Protein AF-A0A6V7L6M6-F1 (afdb_monomer_lite)

Radius of gyration: 18.83 Å; chains: 1; bounding box: 31×13×58 Å

Organism: NCBI:txid1563983

Secondary structure (DSSP, 8-state):
-HHHHHHHTS----BTTBSS---S-EEEEEEEEEEEEETTTEEEEEEEEEEEEE---

Foldseek 3Di:
DVVVVVVVPPDFDDDPVGRGFLPDKDKDKDKDWDWDQDPPRHIDIDIDIDIDIDHGD

InterPro domains:
  IPR001752 Kinesin motor domain [PF00225] (2-57)
  IPR001752 Kinesin motor domain [PR00380] (15-32)
  IPR001752 Kinesin motor domain [PR00380] (49-57)
  IPR001752 Kinesin motor domain [PS50067] (1-57)
  IPR027417 P-loop containing nucleoside triphosphate hydrolase [SSF52540] (2-57)
  IPR036961 Kinesin motor domain superfamily [G3DSA:3.40.850.10] (1-57)

pLDDT: mean 74.64, std 15.43, range [47.59, 94.69]

Sequence (57 aa):
ECMVRGNKHRTTASTNMNDVSSRSHAIFTITFVQAGLAEGNMPSETVSKVHLVDLAG

Structure (mmCIF, N/CA/C/O backbone):
data_AF-A0A6V7L6M6-F1
#
_entry.id   AF-A0A6V7L6M6-F1
#
loop_
_atom_site.group_PDB
_atom_site.id
_atom_site.type_symbol
_atom_site.label_atom_id
_atom_site.label_alt_id
_atom_site.label_comp_id
_atom_site.label_asym_id
_atom_site.label_entity_id
_atom_site.label_seq_id
_atom_site.pdbx_PDB_ins_code
_atom_site.Cartn_x
_atom_site.Cartn_y
_atom_site.Cartn_z
_atom_site.occupancy
_atom_site.B_iso_or_equiv
_atom_site.auth_seq_id
_atom_site.auth_comp_id
_atom_site.auth_asym_id
_atom_site.auth_atom_id
_atom_site.pdbx_PDB_model_num
ATOM 1 N N . GLU A 1 1 ? -9.877 -2.547 -10.124 1.00 59.28 1 GLU A N 1
ATOM 2 C CA . GLU A 1 1 ? -9.505 -1.571 -11.180 1.00 59.28 1 GLU A CA 1
ATOM 3 C C . GLU A 1 1 ? -8.345 -0.638 -10.812 1.00 59.28 1 GLU A C 1
ATOM 5 O O . GLU A 1 1 ? -7.456 -0.448 -11.635 1.00 59.28 1 GLU A O 1
ATOM 10 N N . CYS A 1 2 ? -8.305 -0.078 -9.597 1.00 64.31 2 CYS A N 1
ATOM 11 C CA . CYS A 1 2 ? -7.249 0.834 -9.125 1.00 64.31 2 CYS A CA 1
ATOM 12 C C . CYS A 1 2 ? -5.821 0.265 -9.238 1.00 64.31 2 CYS A C 1
ATOM 14 O O . CYS A 1 2 ? -4.950 0.940 -9.781 1.00 64.31 2 CYS A O 1
ATOM 16 N N . MET A 1 3 ? -5.592 -0.989 -8.828 1.00 66.31 3 MET A N 1
ATOM 17 C CA . MET A 1 3 ? -4.272 -1.630 -8.958 1.00 66.31 3 MET A CA 1
ATOM 18 C C . MET A 1 3 ? -3.819 -1.781 -10.421 1.00 66.31 3 MET A C 1
ATOM 20 O O . MET A 1 3 ? -2.661 -1.529 -10.737 1.00 66.31 3 MET A O 1
ATOM 24 N N . VAL A 1 4 ? -4.735 -2.110 -11.338 1.00 68.00 4 VAL A N 1
ATOM 25 C CA . VAL A 1 4 ? -4.419 -2.265 -12.772 1.00 68.00 4 VAL A CA 1
ATOM 26 C C . VAL A 1 4 ? -4.087 -0.915 -13.413 1.00 68.00 4 VAL A C 1
ATOM 28 O O . VAL A 1 4 ? -3.154 -0.825 -14.206 1.00 68.00 4 VAL A O 1
ATOM 31 N N . ARG A 1 5 ? -4.811 0.156 -13.056 1.00 68.69 5 ARG A N 1
ATOM 32 C CA . ARG A 1 5 ? -4.515 1.519 -13.536 1.00 68.69 5 ARG A CA 1
ATOM 33 C C . ARG A 1 5 ? -3.199 2.051 -12.966 1.00 68.69 5 ARG A C 1
ATOM 35 O O . ARG A 1 5 ? -2.423 2.630 -13.715 1.00 68.69 5 ARG A O 1
ATOM 42 N N . GLY A 1 6 ? -2.922 1.804 -11.685 1.00 63.16 6 GLY A N 1
ATOM 43 C CA . GLY A 1 6 ? -1.645 2.160 -11.058 1.00 63.16 6 GLY A CA 1
ATOM 44 C C . GLY A 1 6 ? -0.461 1.471 -11.733 1.00 63.16 6 GLY A C 1
ATOM 45 O O . GLY A 1 6 ? 0.533 2.121 -12.040 1.00 63.16 6 GLY A O 1
ATOM 46 N N . ASN A 1 7 ? -0.611 0.188 -12.074 1.00 64.25 7 ASN A N 1
ATOM 47 C CA . ASN A 1 7 ? 0.424 -0.547 -12.798 1.00 64.25 7 ASN A CA 1
ATOM 48 C C . ASN A 1 7 ? 0.628 -0.027 -14.236 1.00 64.25 7 ASN A C 1
ATOM 50 O O . ASN A 1 7 ? 1.752 0.007 -14.717 1.00 64.25 7 A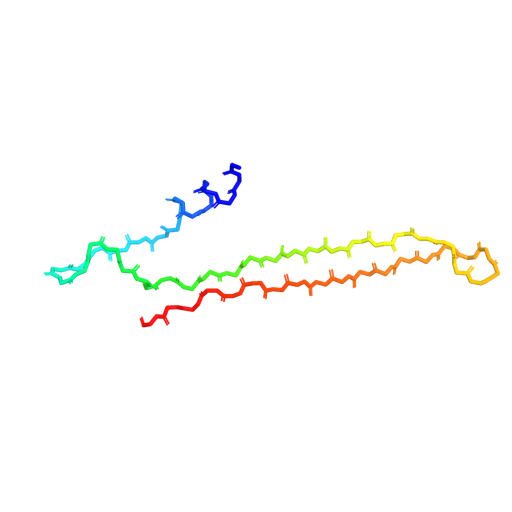SN A O 1
ATOM 54 N N . LYS A 1 8 ? -0.432 0.443 -14.914 1.00 63.28 8 LYS A N 1
ATOM 55 C CA . LYS A 1 8 ? -0.331 1.064 -16.253 1.00 63.28 8 LYS A CA 1
ATOM 56 C C . LYS A 1 8 ? 0.384 2.420 -16.262 1.00 63.28 8 LYS A C 1
ATOM 58 O O . LYS A 1 8 ? 0.940 2.789 -17.288 1.00 63.28 8 LYS A O 1
ATOM 63 N N . HIS A 1 9 ? 0.350 3.166 -15.157 1.00 62.94 9 HIS A N 1
ATOM 64 C CA . HIS A 1 9 ? 1.069 4.441 -15.015 1.00 62.94 9 HIS A CA 1
ATOM 65 C C . HIS A 1 9 ? 2.501 4.274 -14.493 1.00 62.94 9 HIS A C 1
ATOM 67 O O . HIS A 1 9 ? 3.222 5.261 -14.350 1.00 62.94 9 HIS A O 1
ATOM 73 N N . ARG A 1 10 ? 2.923 3.038 -14.214 1.00 62.50 10 ARG A N 1
ATOM 74 C CA . ARG A 1 10 ? 4.299 2.733 -13.846 1.00 62.50 10 ARG A CA 1
ATOM 75 C C . ARG A 1 10 ? 5.213 3.005 -15.045 1.00 62.50 10 ARG A C 1
ATOM 77 O O . ARG A 1 10 ? 4.955 2.511 -16.138 1.00 62.50 10 ARG A O 1
ATOM 84 N N . THR A 1 11 ? 6.277 3.784 -14.846 1.00 56.03 11 THR A N 1
ATOM 85 C CA . THR A 1 11 ? 7.251 4.104 -15.901 1.00 56.03 11 THR A CA 1
ATOM 86 C C . THR A 1 11 ? 8.009 2.845 -16.320 1.00 56.03 11 THR A C 1
ATOM 88 O O . THR A 1 11 ? 8.969 2.438 -15.671 1.00 56.03 11 THR A O 1
ATOM 91 N N . THR A 1 12 ? 7.586 2.225 -17.417 1.00 54.69 12 THR A N 1
ATOM 92 C CA . THR A 1 12 ? 8.280 1.100 -18.052 1.00 54.69 12 THR A CA 1
ATOM 93 C C . THR A 1 12 ? 9.099 1.622 -19.228 1.00 54.69 12 THR A C 1
ATOM 95 O O . THR A 1 12 ? 8.542 2.223 -20.142 1.00 54.69 12 THR A O 1
ATOM 98 N N . ALA A 1 13 ? 10.411 1.400 -19.236 1.00 48.31 13 ALA A N 1
ATOM 99 C CA . ALA A 1 13 ? 11.262 1.743 -20.374 1.00 48.31 13 ALA A CA 1
ATOM 100 C C . ALA A 1 13 ? 11.647 0.461 -21.122 1.00 48.31 13 ALA A C 1
ATOM 102 O O . ALA A 1 13 ? 12.269 -0.404 -20.525 1.00 48.31 13 ALA 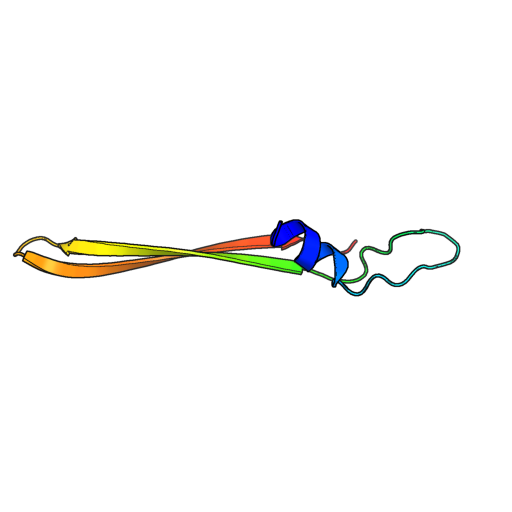A O 1
ATOM 103 N N . SER A 1 14 ? 11.355 0.303 -22.409 1.00 51.81 14 SER A N 1
ATOM 104 C CA . SER A 1 14 ? 11.810 -0.876 -23.165 1.00 51.81 14 SER A CA 1
ATOM 105 C C . SER A 1 14 ? 13.316 -0.793 -23.480 1.00 51.81 14 SER A C 1
ATOM 107 O O . SER A 1 14 ? 13.885 0.290 -23.636 1.00 51.81 14 SER A O 1
ATOM 109 N N . THR A 1 15 ? 14.008 -1.933 -23.515 1.00 49.31 15 THR A N 1
ATOM 110 C CA . THR A 1 15 ? 15.321 -2.071 -24.176 1.00 49.31 15 THR A CA 1
ATOM 111 C C . THR A 1 15 ? 15.216 -3.167 -25.228 1.00 49.31 15 THR A C 1
ATOM 113 O O . THR A 1 15 ? 14.332 -4.012 -25.150 1.00 49.31 15 THR A O 1
ATOM 116 N N . ASN A 1 16 ? 16.144 -3.199 -26.187 1.00 47.59 16 ASN A N 1
ATOM 117 C CA . ASN A 1 16 ? 16.177 -4.131 -27.328 1.00 47.59 16 ASN A CA 1
ATOM 118 C C . ASN A 1 16 ? 16.264 -5.642 -26.960 1.00 47.59 16 ASN A C 1
ATOM 120 O O . ASN A 1 16 ? 16.471 -6.476 -27.832 1.00 47.59 16 ASN A O 1
ATOM 124 N N . MET A 1 17 ? 16.161 -5.992 -25.673 1.00 53.28 17 MET A N 1
ATOM 125 C CA . MET A 1 17 ? 16.234 -7.349 -25.119 1.00 53.28 17 MET A CA 1
ATOM 126 C C . MET A 1 17 ? 15.064 -7.673 -24.163 1.00 53.28 17 MET A C 1
ATOM 128 O O . MET A 1 17 ? 14.914 -8.826 -23.774 1.00 53.28 17 MET A O 1
ATOM 132 N N . ASN A 1 18 ? 14.225 -6.700 -23.777 1.00 51.91 18 ASN A N 1
ATOM 133 C CA . ASN A 1 18 ? 13.058 -6.957 -22.928 1.00 51.91 18 ASN A CA 1
ATOM 134 C C . ASN A 1 18 ? 11.954 -5.907 -23.159 1.00 51.91 18 ASN A C 1
ATOM 136 O O . ASN A 1 18 ? 12.187 -4.703 -23.012 1.00 51.91 18 ASN A O 1
ATOM 140 N N . ASP A 1 19 ? 10.755 -6.374 -23.512 1.00 51.22 19 ASP A N 1
ATOM 141 C CA . ASP A 1 19 ? 9.611 -5.537 -23.917 1.00 51.22 19 ASP A CA 1
ATOM 142 C C . ASP A 1 19 ? 8.978 -4.794 -22.717 1.00 51.22 19 ASP A C 1
ATOM 144 O O . ASP A 1 19 ? 8.406 -3.714 -22.849 1.00 51.22 19 ASP A O 1
ATOM 148 N N . VAL A 1 20 ? 9.177 -5.318 -21.499 1.00 53.66 20 VAL A N 1
ATOM 149 C CA . VAL A 1 20 ? 8.777 -4.689 -20.232 1.00 53.66 20 VAL A CA 1
ATOM 150 C C . VAL A 1 20 ? 9.979 -4.673 -19.294 1.00 53.66 20 VAL A C 1
ATOM 152 O O . VAL A 1 20 ? 10.301 -5.680 -18.668 1.00 53.66 20 VAL A O 1
ATOM 155 N N . SER A 1 21 ? 10.668 -3.535 -19.158 1.00 52.69 21 SER A N 1
ATOM 156 C CA . SER A 1 21 ? 11.712 -3.453 -18.133 1.00 52.69 21 SER A CA 1
ATOM 157 C C . SER A 1 21 ? 11.094 -3.299 -16.747 1.00 52.69 21 SER A C 1
ATOM 159 O O . SER A 1 21 ? 10.322 -2.367 -16.512 1.00 52.69 21 SER A O 1
ATOM 161 N N . SER A 1 22 ? 11.544 -4.127 -15.813 1.00 57.22 22 SER A N 1
ATOM 162 C CA . SER A 1 22 ? 11.315 -4.037 -14.369 1.00 57.22 22 SER A CA 1
ATOM 163 C C . SER A 1 22 ? 11.980 -2.827 -13.700 1.00 57.22 22 SER A C 1
ATOM 165 O O . SER A 1 22 ? 11.946 -2.752 -12.485 1.00 57.22 22 SER A O 1
ATOM 167 N N . ARG A 1 23 ? 12.563 -1.867 -14.440 1.00 63.78 23 ARG A N 1
ATOM 168 C CA . ARG A 1 23 ? 13.448 -0.787 -13.935 1.00 63.78 23 ARG A CA 1
ATOM 169 C C . ARG A 1 23 ? 12.842 0.190 -12.914 1.00 63.78 23 ARG A C 1
ATOM 171 O O . ARG A 1 23 ? 13.526 1.107 -12.473 1.00 63.78 23 ARG A O 1
ATOM 178 N N . SER A 1 24 ? 11.583 0.021 -12.532 1.00 65.38 24 SER A N 1
ATOM 179 C CA . SER A 1 24 ? 10.924 0.798 -11.486 1.00 65.38 24 SER A CA 1
ATOM 180 C C . SER A 1 24 ? 10.544 -0.111 -10.320 1.00 65.38 24 SER A C 1
ATOM 182 O O . SER A 1 24 ? 9.801 -1.073 -10.519 1.00 65.38 24 SER A O 1
ATOM 184 N N . HIS A 1 25 ? 10.964 0.243 -9.109 1.00 76.81 25 HIS A N 1
ATOM 185 C CA . HIS A 1 25 ? 10.435 -0.362 -7.888 1.00 76.81 25 HIS A CA 1
ATOM 186 C C . HIS A 1 25 ? 9.047 0.216 -7.592 1.00 76.81 25 HIS A C 1
ATOM 188 O O . HIS A 1 25 ? 8.823 1.417 -7.760 1.00 76.81 25 HIS A O 1
ATOM 194 N N . ALA A 1 26 ? 8.121 -0.619 -7.135 1.00 79.50 26 ALA A N 1
ATOM 195 C CA . ALA A 1 26 ? 6.796 -0.181 -6.718 1.00 79.50 26 ALA A CA 1
ATOM 196 C C . ALA A 1 26 ? 6.534 -0.605 -5.273 1.00 79.50 26 ALA A C 1
ATOM 198 O O . ALA A 1 26 ? 6.820 -1.731 -4.881 1.00 79.50 26 ALA A O 1
ATOM 199 N N . ILE A 1 27 ? 5.968 0.301 -4.477 1.00 86.31 27 ILE A N 1
ATOM 200 C CA . ILE A 1 27 ? 5.525 0.006 -3.114 1.00 86.31 27 ILE A CA 1
ATOM 201 C C . ILE A 1 27 ? 4.031 0.283 -3.053 1.00 86.31 27 ILE A C 1
ATOM 203 O O . ILE A 1 27 ? 3.593 1.424 -3.197 1.00 86.31 27 ILE A O 1
ATOM 207 N N . PHE A 1 28 ? 3.247 -0.759 -2.814 1.00 85.75 28 PHE A N 1
ATOM 208 C CA . PHE A 1 28 ? 1.823 -0.641 -2.552 1.00 85.75 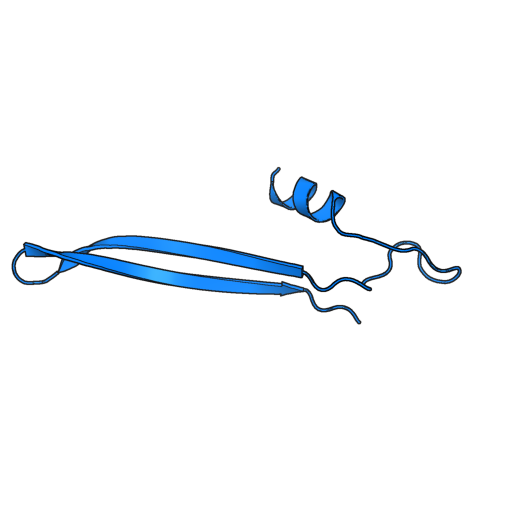28 PHE A CA 1
ATOM 209 C C . PHE A 1 28 ? 1.578 -0.759 -1.048 1.00 85.75 28 PHE A C 1
ATOM 211 O O . PHE A 1 28 ? 1.869 -1.786 -0.442 1.00 85.75 28 PHE A O 1
ATOM 218 N N . THR A 1 29 ? 1.070 0.309 -0.432 1.00 90.19 29 THR A N 1
ATOM 219 C CA . THR A 1 29 ? 0.830 0.351 1.017 1.00 90.19 29 THR A CA 1
ATOM 220 C C . THR A 1 29 ? -0.653 0.195 1.317 1.00 90.19 29 THR A C 1
ATOM 222 O O . THR A 1 29 ? -1.465 0.996 0.859 1.00 90.19 29 THR A O 1
ATOM 225 N N . ILE A 1 30 ? -0.994 -0.794 2.137 1.00 91.31 30 ILE A N 1
ATOM 226 C CA . ILE A 1 30 ? -2.327 -0.979 2.706 1.00 91.31 30 ILE A CA 1
ATOM 227 C C . ILE A 1 30 ? -2.289 -0.468 4.144 1.00 91.31 30 ILE A C 1
ATOM 229 O O . ILE A 1 30 ? -1.502 -0.957 4.951 1.00 91.31 30 ILE A O 1
ATOM 233 N N . THR A 1 31 ? -3.126 0.517 4.463 1.00 93.44 31 THR A N 1
ATOM 234 C CA . THR A 1 31 ? -3.296 1.006 5.837 1.00 93.44 31 THR A CA 1
ATOM 235 C C . THR A 1 31 ? -4.609 0.470 6.388 1.00 93.44 31 THR A C 1
ATOM 237 O O . THR A 1 31 ? -5.669 0.751 5.835 1.00 93.44 31 THR A O 1
ATOM 240 N N . PHE A 1 32 ? -4.534 -0.287 7.474 1.00 92.88 32 PHE A N 1
ATOM 241 C CA . PHE A 1 32 ? -5.680 -0.718 8.259 1.00 92.88 32 PHE A CA 1
ATOM 242 C C . PHE A 1 32 ? -5.831 0.215 9.450 1.00 92.88 32 PHE A C 1
ATOM 244 O O . PHE A 1 32 ? -4.881 0.422 10.203 1.00 92.88 32 PHE A O 1
ATOM 251 N N . VAL A 1 33 ? -7.026 0.767 9.609 1.00 92.50 33 VAL A N 1
ATOM 252 C CA . VAL A 1 33 ? -7.398 1.592 10.752 1.00 92.50 33 VAL A CA 1
ATOM 253 C C . VAL A 1 33 ? -8.507 0.862 11.487 1.00 92.50 33 VAL A C 1
ATOM 255 O O . VAL A 1 33 ? -9.578 0.634 10.929 1.00 92.50 33 VAL A O 1
ATOM 258 N N . GLN A 1 34 ? -8.239 0.475 12.727 1.00 89.81 34 GLN A N 1
ATOM 259 C CA . GLN A 1 34 ? -9.216 -0.133 13.613 1.00 89.81 34 GLN A CA 1
ATOM 260 C C . GLN A 1 34 ? -9.527 0.855 14.731 1.00 89.81 34 GLN A C 1
ATOM 262 O O . GLN A 1 34 ? -8.727 1.032 15.646 1.00 89.81 34 GLN A O 1
ATOM 267 N N . ALA A 1 35 ? -10.695 1.485 14.654 1.00 88.50 35 ALA A N 1
ATOM 268 C CA . ALA A 1 35 ? -11.237 2.291 15.737 1.00 88.50 35 ALA A CA 1
ATOM 269 C C . ALA A 1 35 ? -12.122 1.410 16.627 1.00 88.50 35 ALA A C 1
ATOM 271 O O . ALA A 1 35 ? -12.979 0.675 16.134 1.00 88.50 35 ALA A O 1
ATOM 272 N N . GLY A 1 36 ? -11.909 1.468 17.935 1.00 87.81 36 GLY A N 1
ATOM 273 C CA . GLY A 1 36 ? -12.672 0.714 18.918 1.00 87.81 36 GLY A CA 1
ATOM 274 C C . GLY A 1 36 ? -12.657 1.396 20.277 1.00 87.81 36 GLY A C 1
ATOM 275 O O . GLY A 1 36 ? -12.07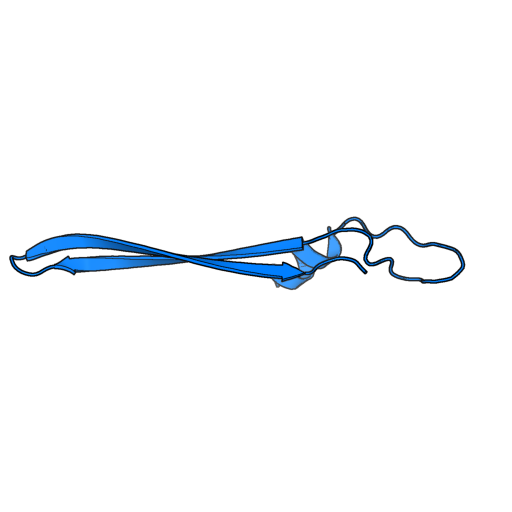5 2.462 20.456 1.00 87.81 36 GLY A O 1
ATOM 276 N N . LEU A 1 37 ? -13.311 0.774 21.248 1.00 84.31 37 LEU A N 1
ATOM 277 C CA . LEU A 1 37 ? -13.240 1.183 22.645 1.00 84.31 37 LEU A CA 1
ATOM 278 C C . LEU A 1 37 ? -12.319 0.194 23.360 1.00 84.31 37 LEU A C 1
ATOM 280 O O . LEU A 1 37 ? -12.551 -1.013 23.309 1.00 84.31 37 LEU A O 1
ATOM 284 N N . ALA A 1 38 ? -11.253 0.699 23.972 1.00 79.62 38 ALA A N 1
ATOM 285 C CA . ALA A 1 38 ? -10.397 -0.086 24.853 1.00 79.62 38 ALA A CA 1
ATOM 286 C C . ALA A 1 38 ? -11.083 -0.299 26.216 1.00 79.62 38 ALA A C 1
ATOM 288 O O . ALA A 1 38 ? -12.148 0.270 26.490 1.00 79.62 38 ALA A O 1
ATOM 289 N N . GLU A 1 39 ? -10.474 -1.111 27.085 1.00 81.06 39 GLU A N 1
ATOM 290 C CA . GLU A 1 39 ? -10.954 -1.287 28.459 1.00 81.06 39 GLU A CA 1
ATOM 291 C C . GLU A 1 39 ? -11.182 0.071 29.141 1.00 81.06 39 GLU A C 1
ATOM 293 O O . GLU A 1 39 ? -10.371 0.992 29.040 1.00 81.06 39 GLU A O 1
ATOM 298 N N . GLY A 1 40 ? -12.331 0.210 29.806 1.00 84.81 40 GLY A N 1
ATOM 299 C CA . GLY A 1 40 ? -12.751 1.477 30.409 1.00 84.81 40 GLY A CA 1
ATOM 300 C C . GLY A 1 40 ? -13.495 2.429 29.468 1.00 84.81 40 GLY A C 1
ATOM 301 O O . GLY A 1 40 ? -13.678 3.590 29.819 1.00 84.81 40 GLY A O 1
ATOM 302 N N . ASN A 1 41 ? -13.958 1.957 28.302 1.00 82.50 41 ASN A N 1
ATOM 303 C CA . ASN A 1 41 ? -14.771 2.741 27.362 1.00 82.50 41 ASN A CA 1
ATOM 304 C C . ASN A 1 41 ? -14.027 3.967 26.792 1.00 82.50 41 ASN A C 1
ATOM 306 O O . ASN A 1 41 ? -14.643 4.956 26.392 1.00 82.50 41 ASN A O 1
ATOM 310 N N . MET A 1 42 ? -12.694 3.902 26.767 1.00 85.88 42 MET A N 1
ATOM 311 C CA . MET A 1 42 ? -11.857 4.927 26.154 1.00 85.88 42 MET A CA 1
ATOM 312 C C . MET A 1 42 ? -11.722 4.659 24.652 1.00 85.88 42 MET A C 1
ATOM 314 O O . MET A 1 42 ? -11.432 3.521 24.270 1.00 85.88 42 MET A O 1
ATOM 318 N N . PRO A 1 43 ? -11.913 5.668 23.786 1.00 85.44 43 PRO A N 1
ATOM 319 C CA . PRO A 1 43 ? -11.703 5.504 22.356 1.00 85.44 43 PRO A CA 1
ATOM 320 C C . PRO A 1 43 ? -10.232 5.175 22.086 1.00 85.44 43 PRO A C 1
ATOM 322 O O . PRO A 1 43 ? -9.328 5.824 22.609 1.00 85.44 43 PRO A O 1
ATOM 325 N N . SER A 1 44 ? -10.004 4.154 21.272 1.00 89.12 44 SER A N 1
ATOM 326 C CA . SER A 1 44 ? -8.686 3.687 20.863 1.00 89.12 44 SER A CA 1
ATOM 327 C C . SER A 1 44 ? -8.670 3.464 19.360 1.00 89.12 44 SER A C 1
ATOM 329 O O . SER A 1 44 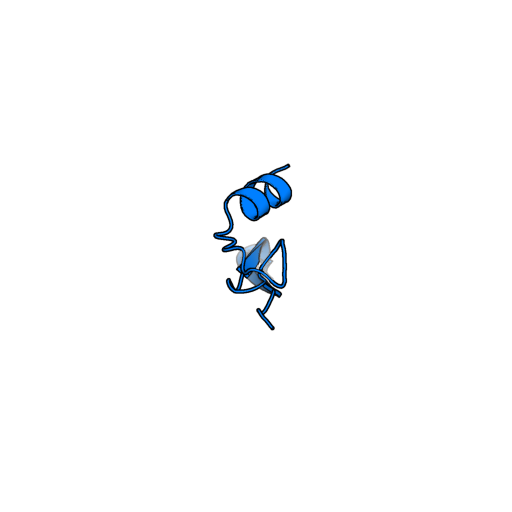? -9.645 2.993 18.771 1.00 89.12 44 SER A O 1
ATOM 331 N N . GLU A 1 45 ? -7.547 3.796 18.738 1.00 91.06 45 GLU A N 1
ATOM 332 C CA . GLU A 1 45 ? -7.325 3.603 17.315 1.00 91.06 45 GLU A CA 1
ATOM 333 C C . GLU A 1 45 ? -6.022 2.832 17.124 1.00 91.06 45 GLU A C 1
ATOM 335 O O . GLU A 1 45 ? -4.950 3.255 17.554 1.00 91.06 45 GLU A O 1
ATOM 340 N N . THR A 1 46 ? -6.117 1.667 16.494 1.00 92.19 46 THR A N 1
ATOM 341 C CA . THR A 1 46 ? -4.958 0.870 16.100 1.00 92.19 46 THR A CA 1
ATOM 342 C C . THR A 1 46 ? -4.755 1.016 14.604 1.00 92.19 46 THR A C 1
ATOM 344 O O . THR A 1 46 ? -5.613 0.631 13.809 1.00 92.19 46 THR A O 1
ATOM 347 N N . VAL A 1 47 ? -3.602 1.556 14.214 1.00 94.12 47 VAL A N 1
ATOM 348 C CA . VAL A 1 47 ? -3.227 1.726 12.809 1.00 94.12 47 VAL A CA 1
ATOM 349 C C . VAL A 1 47 ? -2.137 0.723 12.453 1.00 94.12 47 VAL A C 1
ATOM 351 O O . VAL A 1 47 ? -1.070 0.714 13.058 1.00 94.12 47 VAL A O 1
ATOM 354 N N . SER A 1 48 ? -2.393 -0.108 11.447 1.00 93.50 48 SER A N 1
ATOM 355 C CA . SER A 1 48 ? -1.438 -1.080 10.906 1.00 93.50 48 SER A CA 1
ATOM 356 C C . SER A 1 48 ? -1.140 -0.767 9.444 1.00 93.50 48 SER A C 1
ATOM 358 O O . SER A 1 48 ? -2.047 -0.448 8.679 1.00 93.50 48 SER A O 1
ATOM 360 N N . LYS A 1 49 ? 0.125 -0.863 9.029 1.00 94.69 49 LYS A N 1
ATOM 361 C CA . LYS A 1 49 ? 0.539 -0.645 7.635 1.00 94.69 49 LYS A CA 1
ATOM 362 C C . LYS A 1 49 ? 1.209 -1.894 7.084 1.00 94.69 49 LYS A C 1
ATOM 364 O O . LYS A 1 49 ? 2.132 -2.421 7.694 1.00 94.69 49 LYS A O 1
ATOM 369 N N . VAL A 1 50 ? 0.753 -2.338 5.920 1.00 94.00 50 VAL A N 1
ATOM 370 C CA . VAL A 1 50 ? 1.338 -3.447 5.164 1.00 94.00 50 VAL A CA 1
ATOM 371 C C . VAL A 1 50 ? 1.914 -2.891 3.871 1.00 94.00 50 VAL A C 1
ATOM 373 O O . VAL A 1 50 ? 1.199 -2.257 3.097 1.00 94.00 50 VAL A O 1
ATOM 376 N N . HIS A 1 51 ? 3.200 -3.131 3.632 1.00 91.62 51 HIS A N 1
ATOM 377 C CA . HIS A 1 51 ? 3.899 -2.690 2.428 1.00 91.62 51 HIS A CA 1
ATOM 378 C C . HIS A 1 51 ? 4.153 -3.891 1.514 1.00 91.62 51 HIS A C 1
ATOM 380 O O . HIS A 1 51 ? 4.934 -4.777 1.849 1.00 91.62 51 HIS A O 1
ATOM 386 N N . LEU A 1 52 ? 3.496 -3.919 0.356 1.00 88.31 52 LEU A N 1
ATOM 387 C CA . LEU A 1 52 ? 3.768 -4.871 -0.716 1.00 88.31 52 LEU A CA 1
ATOM 388 C C . LEU A 1 52 ? 4.795 -4.237 -1.654 1.00 88.31 52 LEU A C 1
ATOM 390 O O . LEU A 1 52 ? 4.481 -3.285 -2.372 1.00 88.31 52 LEU A O 1
ATOM 394 N N . VAL A 1 53 ? 6.032 -4.722 -1.593 1.00 87.31 53 VAL A N 1
ATOM 395 C CA . VAL A 1 53 ? 7.163 -4.169 -2.343 1.00 87.31 53 VAL A CA 1
ATOM 396 C C . VAL A 1 53 ? 7.455 -5.059 -3.548 1.00 87.31 53 VAL A C 1
ATOM 398 O O . VAL A 1 53 ? 7.748 -6.239 -3.387 1.00 87.31 53 VAL A O 1
ATOM 401 N N . ASP A 1 54 ? 7.390 -4.478 -4.742 1.00 82.75 54 ASP A N 1
ATOM 402 C CA . ASP A 1 54 ? 7.857 -5.071 -5.994 1.00 82.75 54 ASP A CA 1
ATOM 403 C C . ASP A 1 54 ? 9.209 -4.447 -6.341 1.00 82.75 54 ASP A C 1
ATOM 405 O O . ASP A 1 54 ? 9.306 -3.242 -6.612 1.00 82.75 54 ASP A O 1
ATOM 409 N N . LEU A 1 55 ? 10.264 -5.256 -6.253 1.00 80.31 55 LEU A N 1
ATOM 410 C CA . LEU A 1 55 ? 11.616 -4.812 -6.540 1.00 80.31 55 LEU A CA 1
ATOM 411 C C . LEU A 1 55 ? 11.989 -5.141 -7.984 1.00 80.31 55 LEU A C 1
ATOM 413 O O . LEU A 1 55 ? 11.786 -6.258 -8.450 1.00 80.31 55 LEU A O 1
ATOM 417 N N . ALA A 1 56 ? 12.592 -4.168 -8.666 1.00 74.31 56 ALA A N 1
ATOM 418 C CA . ALA A 1 56 ? 13.275 -4.400 -9.924 1.00 74.31 56 ALA A CA 1
ATOM 419 C C . ALA A 1 56 ? 14.367 -5.469 -9.762 1.00 74.31 56 ALA A C 1
ATOM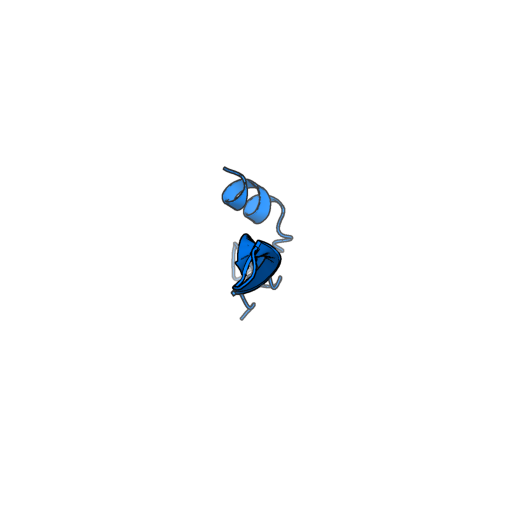 421 O O . ALA A 1 56 ? 15.092 -5.458 -8.763 1.00 74.31 56 ALA A O 1
ATOM 422 N N . GLY A 1 57 ? 14.482 -6.346 -10.760 1.00 63.25 57 GLY A N 1
ATOM 423 C CA . GLY A 1 57 ? 15.719 -7.074 -11.052 1.00 63.25 57 GLY A CA 1
ATOM 424 C C . GLY A 1 57 ? 16.706 -6.207 -11.817 1.00 63.25 57 GLY A C 1
ATOM 425 O O . GLY A 1 57 ? 16.227 -5.353 -12.606 1.00 63.25 57 GLY A O 1
#